Protein AF-A0A4R9VTB5-F1 (afdb_monomer_lite)

Structure (mmCIF, N/CA/C/O backbone):
data_AF-A0A4R9VTB5-F1
#
_entry.id   AF-A0A4R9VTB5-F1
#
loop_
_atom_site.group_PDB
_atom_site.id
_atom_site.type_symbol
_atom_site.label_atom_id
_atom_site.label_alt_id
_atom_site.label_comp_id
_atom_site.label_asym_id
_atom_site.label_entity_id
_atom_site.label_seq_id
_atom_site.pdbx_PDB_ins_code
_atom_site.Cartn_x
_atom_site.Cartn_y
_atom_site.Cartn_z
_atom_site.occupancy
_atom_site.B_iso_or_equiv
_atom_site.auth_seq_id
_atom_site.auth_comp_id
_atom_site.auth_asym_id
_atom_site.auth_atom_id
_atom_site.pdbx_PDB_model_num
ATOM 1 N N . MET A 1 1 ? -54.668 2.994 -15.738 1.00 37.34 1 MET A N 1
ATOM 2 C CA . MET A 1 1 ? -53.544 2.036 -15.732 1.00 37.34 1 MET A CA 1
ATOM 3 C C . MET A 1 1 ? -52.317 2.784 -15.240 1.00 37.34 1 MET A C 1
ATOM 5 O O . MET A 1 1 ? -51.846 3.649 -15.963 1.00 37.34 1 MET A O 1
ATOM 9 N N . SER A 1 2 ? -51.869 2.547 -14.004 1.00 39.50 2 SER A N 1
ATOM 10 C CA . SER A 1 2 ? -50.624 3.143 -13.498 1.00 39.50 2 SER A CA 1
ATOM 11 C C . SER A 1 2 ? -49.475 2.184 -13.758 1.00 39.50 2 SER A C 1
ATOM 13 O O . SER A 1 2 ? -49.441 1.090 -13.202 1.00 39.50 2 SER A O 1
ATOM 15 N N . SER A 1 3 ? -48.548 2.603 -14.611 1.00 48.38 3 SER A N 1
ATOM 16 C CA . SER A 1 3 ? -47.244 1.974 -14.773 1.00 48.38 3 SER A CA 1
ATOM 17 C C . SER A 1 3 ? -46.457 2.122 -13.470 1.00 48.38 3 SER A C 1
ATOM 19 O O . SER A 1 3 ? -46.118 3.239 -13.073 1.00 48.38 3 SER A O 1
ATOM 21 N N . GLN A 1 4 ? -46.188 1.003 -12.795 1.00 51.41 4 GLN A N 1
ATOM 22 C CA . GLN A 1 4 ? -45.210 0.940 -11.713 1.00 51.41 4 GLN A CA 1
ATOM 23 C C . GLN A 1 4 ? -43.860 1.408 -12.254 1.00 51.41 4 GLN A C 1
ATOM 25 O O . GLN A 1 4 ? -43.289 0.800 -13.158 1.00 51.41 4 GLN A O 1
ATOM 30 N N . ILE A 1 5 ? -43.375 2.518 -11.709 1.00 52.88 5 ILE A N 1
ATOM 31 C CA . ILE A 1 5 ? -42.033 3.021 -11.966 1.00 52.88 5 ILE A CA 1
ATOM 32 C C . ILE A 1 5 ? -41.067 1.997 -11.369 1.00 52.88 5 ILE A C 1
ATOM 34 O O . ILE A 1 5 ? -41.082 1.741 -10.165 1.00 52.88 5 ILE A O 1
ATOM 38 N N . SER A 1 6 ? -40.279 1.385 -12.251 1.00 53.59 6 SER A N 1
ATOM 39 C CA . SER A 1 6 ? -39.175 0.486 -11.932 1.00 53.59 6 SER A CA 1
ATOM 40 C C . SER A 1 6 ? -38.324 1.089 -10.815 1.00 53.59 6 SER A C 1
ATOM 42 O O . SER A 1 6 ? -37.807 2.197 -10.963 1.00 53.59 6 SER A O 1
ATOM 44 N N . GLN A 1 7 ? -38.192 0.369 -9.699 1.00 58.59 7 GLN A N 1
ATOM 45 C CA . GLN A 1 7 ? -37.266 0.731 -8.632 1.00 58.59 7 GLN A CA 1
ATOM 46 C C . GLN A 1 7 ? -35.868 0.888 -9.236 1.00 58.59 7 GLN A C 1
ATOM 48 O O . GLN A 1 7 ? -35.351 -0.016 -9.893 1.00 58.59 7 GLN A O 1
ATOM 53 N N . VAL A 1 8 ? -35.282 2.068 -9.044 1.00 58.91 8 VAL A N 1
ATOM 54 C CA . VAL A 1 8 ? -33.871 2.336 -9.331 1.00 58.91 8 VAL A CA 1
ATOM 55 C C . VAL A 1 8 ? -33.043 1.291 -8.571 1.00 58.91 8 VAL A C 1
ATOM 57 O O . VAL A 1 8 ? -33.381 1.027 -7.413 1.00 58.91 8 VAL A O 1
ATOM 60 N N . PRO A 1 9 ? -31.987 0.689 -9.154 1.00 57.47 9 PRO A N 1
ATOM 61 C CA . PRO A 1 9 ? -31.107 -0.188 -8.397 1.00 57.47 9 PRO A CA 1
ATOM 62 C C . PRO A 1 9 ? -30.577 0.604 -7.206 1.00 57.47 9 PRO A C 1
ATOM 64 O O . PRO A 1 9 ? -29.848 1.583 -7.381 1.00 57.47 9 PRO A O 1
ATOM 67 N N . ALA A 1 10 ? -30.984 0.227 -5.995 1.00 61.34 10 ALA A N 1
ATOM 68 C CA . ALA A 1 10 ? -30.334 0.734 -4.808 1.00 61.34 10 ALA A CA 1
ATOM 69 C C . ALA A 1 10 ? -28.882 0.271 -4.916 1.00 61.34 10 ALA A C 1
ATOM 71 O O . ALA A 1 10 ? -28.608 -0.929 -4.908 1.00 61.34 10 ALA A O 1
ATOM 72 N N . ILE A 1 11 ? -27.954 1.219 -5.059 1.00 62.06 11 ILE A N 1
ATOM 73 C CA . ILE A 1 11 ? -26.570 0.982 -4.654 1.00 62.06 11 ILE A CA 1
ATOM 74 C C . ILE A 1 11 ? -26.701 0.342 -3.270 1.00 62.06 11 ILE A C 1
ATOM 76 O O . ILE A 1 11 ? -27.433 0.891 -2.438 1.00 62.06 11 ILE A O 1
ATOM 80 N N . SER A 1 12 ? -26.122 -0.847 -3.071 1.00 62.28 12 SER A N 1
ATOM 81 C CA . SER A 1 12 ? -26.171 -1.552 -1.786 1.00 62.28 12 SER A CA 1
ATOM 82 C C . SER A 1 12 ? -26.015 -0.540 -0.648 1.00 62.28 12 SER A C 1
ATOM 84 O O . SER A 1 12 ? -25.193 0.373 -0.793 1.00 62.28 12 SER A O 1
ATOM 86 N N . PRO A 1 13 ? -26.813 -0.629 0.432 1.00 75.06 13 PRO A N 1
ATOM 87 C CA . PRO A 1 13 ? -26.810 0.386 1.475 1.00 75.06 13 PRO A CA 1
ATOM 88 C C . PRO A 1 13 ? -25.375 0.673 1.908 1.00 75.06 13 PRO A C 1
ATOM 90 O O . PRO A 1 13 ? -24.628 -0.242 2.252 1.00 75.06 13 PRO A O 1
ATOM 93 N N . VAL A 1 14 ? -24.990 1.946 1.823 1.00 84.75 14 VAL A N 1
ATOM 94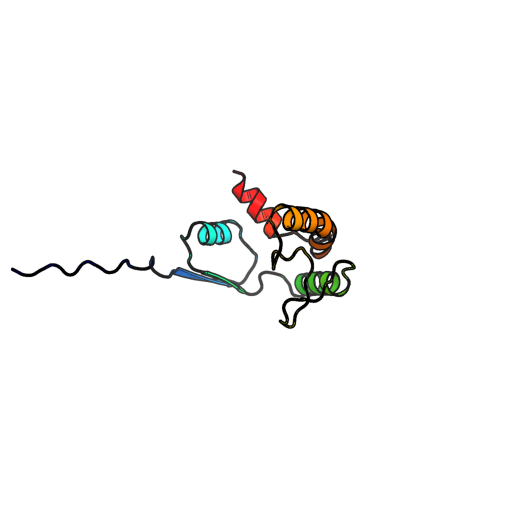 C CA . VAL A 1 14 ? -23.623 2.375 2.108 1.00 84.75 14 VAL A CA 1
ATOM 95 C C . VAL A 1 14 ? -23.321 2.084 3.574 1.00 84.75 14 VAL A C 1
ATOM 97 O O . VAL A 1 14 ? -23.945 2.652 4.471 1.00 84.75 14 VAL A O 1
ATOM 100 N N . SER A 1 15 ? -22.361 1.198 3.814 1.00 90.38 15 SER A N 1
ATOM 101 C CA . SER A 1 15 ? -21.925 0.776 5.141 1.00 90.38 15 SER A CA 1
ATOM 102 C C . SER A 1 15 ? -20.463 1.170 5.347 1.00 90.38 15 SER A C 1
ATOM 104 O O . SER A 1 15 ? -19.539 0.618 4.749 1.00 90.38 15 SER A O 1
ATOM 106 N N . ILE A 1 16 ? -20.239 2.171 6.196 1.00 93.69 16 ILE A N 1
ATOM 107 C CA . ILE A 1 16 ? -18.900 2.657 6.543 1.00 93.69 16 ILE A CA 1
ATOM 108 C C . ILE A 1 16 ? -18.622 2.279 7.991 1.00 93.69 16 ILE A C 1
ATOM 110 O O . ILE A 1 16 ? -19.424 2.574 8.878 1.00 93.69 16 ILE A O 1
ATOM 114 N N . LYS A 1 17 ? -17.476 1.644 8.238 1.00 95.12 17 LYS A N 1
ATOM 115 C CA . LYS A 1 17 ? -17.001 1.344 9.589 1.00 95.12 17 LYS A CA 1
ATOM 116 C C . LYS A 1 17 ? -15.768 2.176 9.909 1.00 95.12 17 LYS A C 1
ATOM 118 O O . LYS A 1 17 ? -14.790 2.145 9.168 1.00 95.12 17 LYS A O 1
ATOM 123 N N . GLU A 1 18 ? -15.793 2.864 11.043 1.00 96.62 18 GLU A N 1
ATOM 124 C CA . GLU A 1 18 ? -14.648 3.596 11.579 1.00 96.62 18 GLU A CA 1
ATOM 125 C C . GLU A 1 18 ? -14.296 3.075 12.975 1.00 96.62 18 GLU A C 1
ATOM 127 O O . GLU A 1 18 ? -15.183 2.862 13.803 1.00 96.62 18 GLU A O 1
ATOM 132 N N . ARG A 1 19 ? -13.006 2.852 13.241 1.00 96.31 19 ARG A N 1
ATOM 133 C CA . ARG A 1 19 ? -12.514 2.453 14.567 1.00 96.31 19 ARG A CA 1
ATOM 134 C C . ARG A 1 19 ? -11.048 2.820 14.771 1.00 96.31 19 ARG A C 1
ATOM 136 O O . ARG A 1 19 ? -10.350 3.153 13.821 1.00 96.31 19 ARG A O 1
ATOM 143 N N . THR A 1 20 ? -10.575 2.691 16.004 1.00 95.94 20 THR A N 1
ATOM 144 C CA . THR A 1 20 ? -9.159 2.834 16.372 1.00 95.94 20 THR A CA 1
ATOM 145 C C . THR A 1 20 ? -8.561 1.466 16.712 1.00 95.94 20 THR A C 1
ATOM 147 O O . THR A 1 20 ? -9.282 0.578 17.174 1.00 95.94 20 THR A O 1
ATOM 150 N N . GLY A 1 21 ? -7.260 1.278 16.492 1.00 93.25 21 GLY A N 1
ATOM 151 C CA . GLY A 1 21 ? -6.509 0.095 16.929 1.00 93.25 21 GLY A CA 1
ATOM 152 C C . GLY A 1 21 ? -5.994 -0.759 15.773 1.00 93.25 21 GLY A C 1
ATOM 153 O O . GLY A 1 21 ? -5.978 -0.322 14.633 1.00 93.25 21 GLY A O 1
ATOM 154 N N . SER A 1 22 ? -5.586 -1.996 16.048 1.00 90.44 22 SER A N 1
ATOM 155 C CA . SER A 1 22 ? -4.862 -2.844 15.088 1.00 90.44 22 SER A CA 1
ATOM 156 C C . SER A 1 22 ? -5.687 -3.271 13.870 1.00 90.44 22 SER A C 1
ATOM 158 O O . SER A 1 22 ? -6.916 -3.317 13.910 1.00 90.44 22 SER A O 1
ATOM 160 N N . ILE A 1 23 ? -5.015 -3.629 12.774 1.00 89.50 23 ILE A N 1
ATOM 161 C CA . ILE A 1 23 ? -5.653 -4.213 11.586 1.00 89.50 23 ILE A CA 1
ATOM 162 C C . ILE A 1 23 ? -6.245 -5.591 11.915 1.00 89.50 23 ILE A C 1
ATOM 164 O O . ILE A 1 23 ? -5.576 -6.437 12.503 1.00 89.50 23 ILE A O 1
ATOM 168 N N . ASN A 1 24 ? -7.483 -5.832 11.476 1.00 89.69 24 ASN A N 1
ATOM 169 C CA . ASN A 1 24 ? -8.115 -7.150 11.500 1.00 89.69 24 ASN A CA 1
ATOM 170 C C . ASN A 1 24 ? -8.452 -7.575 10.064 1.00 89.69 24 ASN A C 1
ATOM 172 O O . ASN A 1 24 ? -9.175 -6.876 9.349 1.00 89.69 24 ASN A O 1
ATOM 176 N N . THR A 1 25 ? -7.936 -8.730 9.643 1.00 90.88 25 THR A N 1
ATOM 177 C CA . THR A 1 25 ? -8.139 -9.258 8.290 1.00 90.88 25 THR A CA 1
ATOM 178 C C . THR A 1 25 ? -9.607 -9.542 7.983 1.00 90.88 25 THR A C 1
ATOM 180 O O . THR A 1 25 ? -10.005 -9.376 6.834 1.00 90.88 25 THR A O 1
ATOM 183 N N . SER A 1 26 ? -10.439 -9.889 8.975 1.00 92.00 26 SER A N 1
ATOM 184 C CA . SER A 1 26 ? -11.864 -10.159 8.745 1.00 92.00 26 SER A CA 1
ATOM 185 C C . SER A 1 26 ? -12.611 -8.929 8.234 1.00 92.00 26 SER A C 1
ATOM 187 O O . SER A 1 26 ? -13.465 -9.047 7.367 1.00 92.00 26 SER A O 1
ATOM 189 N N . GLU A 1 27 ? -12.269 -7.737 8.728 1.00 93.81 27 GLU A N 1
ATOM 190 C CA . GLU A 1 27 ? -12.928 -6.496 8.309 1.00 93.81 27 GLU A CA 1
ATOM 191 C C . GLU A 1 27 ? -12.462 -6.042 6.926 1.00 93.81 27 GLU A C 1
ATOM 193 O O . GLU A 1 27 ? -13.267 -5.533 6.151 1.00 93.81 27 GLU A O 1
ATOM 198 N N . ILE A 1 28 ? -11.189 -6.275 6.589 1.00 93.25 28 ILE A N 1
ATOM 199 C CA . ILE A 1 28 ? -10.693 -6.071 5.221 1.00 93.25 28 ILE A CA 1
ATOM 200 C C . ILE A 1 28 ? -11.428 -7.017 4.265 1.00 93.25 28 ILE A C 1
ATOM 202 O O . ILE A 1 28 ? -11.885 -6.593 3.208 1.00 93.25 28 ILE A O 1
ATOM 206 N N . ILE A 1 29 ? -11.601 -8.285 4.649 1.00 92.75 29 ILE A N 1
ATOM 207 C CA . ILE A 1 29 ? -12.347 -9.268 3.854 1.00 92.75 29 ILE A CA 1
ATOM 208 C C . ILE A 1 29 ? -13.810 -8.840 3.673 1.00 92.75 29 ILE A C 1
ATOM 210 O O . ILE A 1 29 ? -14.326 -8.966 2.566 1.00 92.75 29 ILE A O 1
ATOM 214 N N . SER A 1 30 ? -14.464 -8.286 4.698 1.00 93.50 30 SER A N 1
ATOM 215 C CA . SER A 1 30 ? -15.820 -7.734 4.561 1.00 93.50 30 SER A CA 1
ATOM 216 C C . SER A 1 30 ? -15.896 -6.602 3.532 1.00 93.50 30 SER A C 1
ATOM 218 O O . SER A 1 30 ? -16.869 -6.537 2.782 1.00 93.50 30 SER A O 1
ATOM 220 N N . VAL A 1 31 ? -14.866 -5.753 3.423 1.00 93.44 31 VAL A N 1
ATOM 221 C CA . VAL A 1 31 ? -14.783 -4.756 2.336 1.00 93.44 31 VAL A CA 1
ATOM 222 C C . VAL A 1 31 ? -14.637 -5.442 0.976 1.00 93.44 31 VAL A C 1
ATOM 224 O O . VAL A 1 31 ? -15.375 -5.131 0.047 1.00 93.44 31 VAL A O 1
ATOM 227 N N . LEU A 1 32 ? -13.740 -6.427 0.857 1.00 91.88 32 LEU A N 1
ATOM 228 C CA . LEU A 1 32 ? -13.517 -7.159 -0.400 1.00 91.88 32 LEU A CA 1
ATOM 229 C C . LEU A 1 32 ? -14.752 -7.945 -0.875 1.00 91.88 32 LEU A C 1
ATOM 231 O O . LEU A 1 32 ? -14.926 -8.139 -2.075 1.00 91.88 32 LEU A O 1
ATOM 235 N N . LYS A 1 33 ? -15.613 -8.383 0.050 1.00 90.44 33 LYS A N 1
ATOM 236 C CA . LYS A 1 33 ? -16.890 -9.054 -0.243 1.00 90.44 33 LYS A CA 1
ATOM 237 C C . LYS A 1 33 ? -18.048 -8.092 -0.529 1.00 90.44 33 LYS A C 1
ATOM 239 O O . LYS A 1 33 ? -19.128 -8.549 -0.892 1.00 90.44 33 LYS A O 1
ATOM 244 N N . GLY A 1 34 ? -17.854 -6.786 -0.345 1.00 90.62 34 GLY A N 1
ATOM 245 C CA . GLY A 1 34 ? -18.914 -5.784 -0.475 1.00 90.62 34 GLY A CA 1
ATOM 246 C C . GLY A 1 34 ? -19.908 -5.752 0.694 1.00 90.62 34 GLY A C 1
ATOM 247 O O . GLY A 1 34 ? -20.952 -5.117 0.579 1.00 90.62 34 GLY A O 1
ATOM 248 N N . GLU A 1 35 ? -19.601 -6.411 1.817 1.00 92.50 35 GLU A N 1
ATOM 249 C CA . GLU A 1 35 ? -20.383 -6.332 3.066 1.00 92.50 35 GLU A CA 1
ATOM 250 C C . GLU A 1 35 ? -20.186 -4.963 3.748 1.00 92.50 35 GLU A C 1
ATOM 252 O O . GLU A 1 35 ? -21.102 -4.409 4.362 1.00 92.50 35 GLU A O 1
ATOM 257 N N . LEU A 1 36 ? -18.976 -4.408 3.616 1.00 93.56 36 LEU A N 1
ATOM 258 C CA . LEU A 1 36 ? -18.625 -3.040 3.987 1.00 93.56 36 LEU A CA 1
ATOM 259 C C . LEU A 1 36 ? -18.289 -2.231 2.735 1.00 93.56 36 LEU A C 1
ATOM 261 O O . LEU A 1 36 ? -17.486 -2.660 1.913 1.00 93.56 36 LEU A O 1
ATOM 265 N N . THR A 1 37 ? -18.850 -1.030 2.613 1.00 93.69 37 THR A N 1
ATOM 266 C CA . THR A 1 37 ? -18.455 -0.078 1.564 1.00 93.69 37 THR A CA 1
ATOM 267 C C . THR A 1 37 ? -17.070 0.507 1.834 1.00 93.69 37 THR A C 1
ATOM 269 O O . THR A 1 37 ? -16.280 0.672 0.909 1.00 93.69 37 THR A O 1
ATOM 272 N N . ALA A 1 38 ? -16.761 0.828 3.095 1.00 94.50 38 ALA A N 1
ATOM 273 C CA . ALA A 1 38 ? -15.460 1.364 3.484 1.00 94.50 38 ALA A CA 1
ATOM 274 C C . ALA A 1 38 ? -15.104 1.033 4.939 1.00 94.50 38 ALA A C 1
ATOM 276 O O . ALA A 1 38 ? -15.974 0.901 5.804 1.00 94.50 38 ALA A O 1
ATOM 277 N N . LEU A 1 39 ? -13.800 0.951 5.205 1.00 95.38 39 LEU A N 1
ATOM 278 C CA . LEU A 1 39 ? -13.224 0.727 6.527 1.00 95.38 39 LEU A CA 1
ATOM 279 C C . LEU A 1 39 ? -12.134 1.772 6.791 1.00 95.38 39 LEU A C 1
ATOM 281 O O . LEU A 1 39 ? -11.154 1.844 6.053 1.00 95.38 39 LEU A O 1
ATOM 285 N N . HIS A 1 40 ? -12.288 2.548 7.861 1.00 96.00 40 HIS A N 1
ATOM 286 C CA . HIS A 1 40 ? -11.284 3.494 8.341 1.00 96.00 40 HIS A CA 1
ATOM 287 C C . HIS A 1 40 ? -10.763 3.042 9.708 1.00 96.00 40 HIS A C 1
ATOM 289 O O . HIS A 1 40 ? -11.505 2.998 10.691 1.00 96.00 40 HIS A O 1
ATOM 295 N N . ILE A 1 41 ? -9.477 2.694 9.770 1.00 95.00 41 ILE A N 1
ATOM 296 C CA . ILE A 1 41 ? -8.807 2.292 11.009 1.00 95.00 41 ILE A CA 1
ATOM 297 C C . ILE A 1 41 ? -7.805 3.378 11.393 1.00 95.00 41 ILE A C 1
ATOM 299 O O . ILE A 1 41 ? -6.755 3.518 10.768 1.00 95.00 41 ILE A O 1
ATOM 303 N N . LYS A 1 42 ? -8.120 4.143 12.436 1.00 94.69 42 LYS A N 1
ATOM 304 C CA . LYS A 1 42 ? -7.201 5.121 13.023 1.00 94.69 42 LYS A CA 1
ATOM 305 C C . LYS A 1 42 ? -6.159 4.395 13.864 1.00 94.69 42 LYS A C 1
ATOM 307 O O . LYS A 1 42 ? -6.488 3.434 14.557 1.00 94.69 42 LYS A O 1
ATOM 312 N N . GLN A 1 43 ? -4.920 4.884 13.844 1.00 92.94 43 GLN A N 1
ATOM 313 C CA . GLN A 1 43 ? -3.815 4.298 14.619 1.00 92.94 43 GLN A CA 1
ATOM 314 C C . GLN A 1 43 ? -3.680 2.781 14.372 1.00 92.94 43 GLN A C 1
ATOM 316 O O . GLN A 1 43 ? -3.489 1.995 15.296 1.00 92.94 43 GLN A O 1
ATOM 321 N N . ALA A 1 44 ? -3.819 2.380 13.101 1.00 91.56 44 ALA A N 1
ATOM 322 C CA . ALA A 1 44 ? -3.667 0.995 12.650 1.00 91.56 44 ALA A CA 1
ATOM 323 C C . ALA A 1 44 ? -2.278 0.414 12.960 1.00 91.56 44 ALA A C 1
ATOM 325 O O . ALA A 1 44 ? -2.128 -0.798 13.125 1.00 91.56 44 ALA A O 1
ATOM 326 N N . PHE A 1 45 ? -1.292 1.304 13.061 1.00 89.81 45 PHE A N 1
ATOM 327 C CA . PHE A 1 45 ? 0.089 1.045 13.430 1.00 89.81 45 PHE A CA 1
ATOM 328 C C . PHE A 1 45 ? 0.478 1.990 14.568 1.00 89.81 45 PHE A C 1
ATOM 330 O O . PHE A 1 45 ? -0.103 3.073 14.698 1.00 89.81 45 PHE A O 1
ATOM 337 N N . SER A 1 46 ? 1.471 1.596 15.366 1.00 92.12 46 SER A N 1
ATOM 338 C CA . SER A 1 46 ? 2.130 2.544 16.261 1.00 92.12 46 SER A CA 1
ATOM 339 C C . SER A 1 46 ? 2.943 3.555 15.445 1.00 92.12 46 SER A C 1
ATOM 341 O O . SER A 1 46 ? 3.279 3.302 14.282 1.00 92.12 46 SER A O 1
ATOM 343 N N . THR A 1 47 ? 3.254 4.702 16.046 1.00 92.75 47 THR A N 1
ATOM 344 C CA . THR A 1 47 ? 4.066 5.739 15.398 1.00 92.75 47 THR A CA 1
ATOM 345 C C . THR A 1 47 ? 5.431 5.190 14.990 1.00 92.75 47 THR A C 1
ATOM 347 O O . THR A 1 47 ? 5.869 5.421 13.871 1.00 92.75 47 THR A O 1
ATOM 350 N N . GLU A 1 48 ? 6.049 4.371 15.842 1.00 94.50 48 GLU A N 1
ATOM 351 C CA . GLU A 1 48 ? 7.371 3.782 15.610 1.00 94.50 48 GLU A CA 1
ATOM 352 C C . GLU A 1 48 ? 7.364 2.861 14.382 1.00 94.50 48 GLU A C 1
ATOM 354 O O . GLU A 1 48 ? 8.250 2.933 13.534 1.00 94.50 48 GLU A O 1
ATOM 359 N N . VAL A 1 49 ? 6.322 2.032 14.236 1.00 93.06 49 VAL A N 1
ATOM 360 C CA . VAL A 1 49 ? 6.156 1.165 13.058 1.00 93.06 49 VAL A CA 1
ATOM 361 C C . VAL A 1 49 ? 5.960 2.001 11.790 1.00 93.06 49 VAL A C 1
ATOM 363 O O . VAL A 1 49 ? 6.522 1.680 10.743 1.00 93.06 49 VAL A O 1
ATOM 366 N N . ALA A 1 50 ? 5.180 3.084 11.865 1.00 92.38 50 ALA A N 1
ATOM 367 C CA . ALA A 1 50 ? 4.966 3.974 10.727 1.00 92.38 50 ALA A CA 1
ATOM 368 C C . ALA A 1 50 ? 6.260 4.697 10.302 1.00 92.38 50 ALA A C 1
ATOM 370 O O . ALA A 1 50 ? 6.532 4.826 9.105 1.00 92.38 50 ALA A O 1
ATOM 371 N N . GLU A 1 51 ? 7.075 5.129 11.265 1.00 95.44 51 GLU A N 1
ATOM 372 C CA . GLU A 1 51 ? 8.383 5.747 11.026 1.00 95.44 51 GLU A CA 1
ATOM 373 C C . GLU A 1 51 ? 9.383 4.761 10.410 1.00 95.44 51 GLU A C 1
ATOM 375 O O . GLU A 1 51 ? 10.095 5.121 9.466 1.00 95.44 51 GLU A O 1
ATOM 380 N N . GLU A 1 52 ? 9.407 3.506 10.869 1.00 95.81 52 GLU A N 1
ATOM 381 C CA . GLU A 1 52 ? 10.274 2.469 10.299 1.00 95.81 52 GLU A CA 1
ATOM 382 C C . GLU A 1 52 ? 9.903 2.167 8.838 1.00 95.81 52 GLU A C 1
ATOM 384 O O . GLU A 1 52 ? 10.776 2.174 7.969 1.00 95.81 52 GLU A O 1
ATOM 389 N N . ILE A 1 53 ? 8.609 2.002 8.528 1.00 94.69 53 ILE A N 1
ATOM 390 C CA . ILE A 1 53 ? 8.137 1.807 7.143 1.00 94.69 53 ILE A CA 1
ATOM 391 C C . ILE A 1 53 ? 8.497 3.017 6.272 1.00 94.69 53 ILE A C 1
ATOM 393 O O . ILE A 1 53 ? 8.949 2.855 5.137 1.00 94.69 53 ILE A O 1
ATOM 397 N N . THR A 1 54 ? 8.335 4.234 6.799 1.00 95.81 54 THR A N 1
ATOM 398 C CA . THR A 1 54 ? 8.677 5.474 6.084 1.00 95.81 54 THR A CA 1
ATOM 399 C C . THR A 1 54 ? 10.173 5.546 5.783 1.00 95.81 54 THR A C 1
ATOM 401 O O . THR A 1 54 ? 10.567 5.859 4.659 1.00 95.81 54 THR A O 1
ATOM 404 N N . THR A 1 55 ? 11.013 5.191 6.754 1.00 97.00 55 THR A N 1
ATOM 405 C CA . THR A 1 55 ? 12.470 5.141 6.589 1.00 97.00 55 THR A CA 1
ATOM 406 C C . THR A 1 55 ? 12.868 4.097 5.547 1.00 97.00 55 THR A C 1
ATOM 408 O O . THR A 1 55 ? 13.661 4.394 4.651 1.00 97.00 55 THR A O 1
ATOM 411 N N . ASN A 1 56 ? 12.268 2.902 5.602 1.00 97.06 56 ASN A N 1
ATOM 412 C CA . ASN A 1 56 ? 12.500 1.844 4.619 1.00 97.06 56 ASN A CA 1
ATOM 413 C C . ASN A 1 56 ? 12.073 2.275 3.207 1.00 97.06 56 ASN A C 1
ATOM 415 O O . ASN A 1 56 ? 12.762 1.961 2.238 1.00 97.06 56 ASN A O 1
ATOM 419 N N . PHE A 1 57 ? 10.967 3.014 3.078 1.00 97.19 57 PHE A N 1
ATOM 420 C CA . PHE A 1 57 ? 10.498 3.545 1.798 1.00 97.19 57 PHE A CA 1
ATOM 421 C C . PHE A 1 57 ? 11.471 4.573 1.210 1.00 97.19 57 PHE A C 1
ATOM 423 O O . PHE A 1 57 ? 11.905 4.413 0.070 1.00 97.19 57 PHE A O 1
ATOM 430 N N . ILE A 1 58 ? 11.844 5.596 1.987 1.00 96.81 58 ILE A N 1
ATOM 431 C CA . ILE A 1 58 ? 12.742 6.674 1.538 1.00 96.81 58 ILE A CA 1
ATOM 432 C C . ILE A 1 58 ? 14.136 6.123 1.201 1.00 96.81 58 ILE A C 1
ATOM 434 O O . ILE A 1 58 ? 14.748 6.551 0.226 1.00 96.81 58 ILE A O 1
ATOM 438 N N . GLY A 1 59 ? 14.629 5.158 1.983 1.00 96.50 59 GLY A N 1
ATOM 439 C CA . GLY A 1 59 ? 15.928 4.514 1.775 1.00 96.50 59 GLY A CA 1
ATOM 440 C C . GLY A 1 59 ? 15.928 3.367 0.759 1.00 96.50 59 GLY A C 1
ATOM 441 O O . GLY A 1 59 ? 16.972 2.750 0.545 1.00 96.50 59 GLY A O 1
ATOM 442 N N . SER A 1 60 ? 14.785 3.038 0.149 1.00 97.44 60 SER A N 1
ATOM 443 C CA . SER A 1 60 ? 14.688 1.895 -0.758 1.00 97.44 60 SER A CA 1
ATOM 444 C C . SER A 1 60 ? 15.484 2.132 -2.038 1.00 97.44 60 SER A C 1
ATOM 446 O O . SER A 1 60 ? 15.231 3.076 -2.784 1.00 97.44 60 SER A O 1
ATOM 448 N N . SER A 1 61 ? 16.380 1.204 -2.379 1.00 96.38 61 SER A N 1
ATOM 449 C CA . SER A 1 61 ? 17.042 1.191 -3.692 1.00 96.38 61 SER A CA 1
ATOM 450 C C . SER A 1 61 ? 16.076 0.903 -4.850 1.00 96.38 61 SER A C 1
ATOM 452 O O . SER A 1 61 ? 16.429 1.095 -6.012 1.00 96.38 61 SER A O 1
ATOM 454 N N . GLY A 1 62 ? 14.850 0.466 -4.543 1.00 96.06 62 GLY A N 1
ATOM 455 C CA . GLY A 1 62 ? 13.755 0.300 -5.495 1.00 96.06 62 GLY A CA 1
ATOM 456 C C . GLY A 1 62 ? 12.844 1.521 -5.630 1.00 96.06 62 GLY A C 1
ATOM 457 O O . GLY A 1 62 ? 11.832 1.417 -6.326 1.00 96.06 62 GLY A O 1
ATOM 458 N N . LEU A 1 63 ? 13.152 2.646 -4.970 1.00 96.94 63 LEU A N 1
ATOM 459 C CA . LEU A 1 63 ? 12.364 3.874 -5.055 1.00 96.94 63 LEU A CA 1
ATOM 460 C C . LEU A 1 63 ? 12.416 4.450 -6.475 1.00 96.94 63 LEU A C 1
ATOM 462 O O . LEU A 1 63 ? 13.481 4.633 -7.065 1.00 96.94 63 LEU A O 1
ATOM 466 N N . ARG A 1 64 ? 11.243 4.735 -7.039 1.00 94.19 64 ARG A N 1
ATOM 467 C CA . ARG A 1 64 ? 11.084 5.273 -8.392 1.00 94.19 64 ARG A CA 1
ATOM 468 C C . ARG A 1 64 ? 10.194 6.498 -8.375 1.00 94.19 64 ARG A C 1
ATOM 470 O O . ARG A 1 64 ? 9.196 6.541 -7.664 1.00 94.19 64 ARG A O 1
ATOM 477 N N . GLU A 1 65 ? 10.504 7.456 -9.235 1.00 93.31 65 GLU A N 1
ATOM 478 C CA . GLU A 1 65 ? 9.583 8.539 -9.558 1.00 93.31 65 GLU A CA 1
ATOM 479 C C . GLU A 1 65 ? 8.525 8.072 -10.556 1.00 93.31 65 GLU A C 1
ATOM 481 O O . GLU A 1 65 ? 8.768 7.243 -11.447 1.00 93.31 65 GLU A O 1
ATOM 486 N N . ARG A 1 66 ? 7.324 8.621 -10.412 1.00 89.38 66 ARG A N 1
ATOM 487 C CA . ARG A 1 66 ? 6.259 8.461 -11.393 1.00 89.38 66 ARG A CA 1
ATOM 488 C C . ARG A 1 66 ? 6.642 9.143 -12.706 1.00 89.38 66 ARG A C 1
ATOM 490 O O . ARG A 1 66 ? 7.155 10.255 -12.726 1.00 89.38 66 ARG A O 1
ATOM 497 N N . LYS A 1 67 ? 6.365 8.462 -13.822 1.00 84.56 67 LYS A N 1
ATOM 498 C CA . LYS A 1 67 ? 6.656 8.939 -15.190 1.00 84.56 67 LYS A CA 1
ATOM 499 C C . LYS A 1 67 ? 5.400 9.284 -15.991 1.00 84.56 67 LYS A C 1
ATOM 501 O O . LYS A 1 67 ? 5.471 9.493 -17.195 1.00 84.56 67 LYS A O 1
ATOM 506 N N . ASP A 1 68 ? 4.246 9.311 -15.337 1.00 83.56 68 ASP A N 1
ATOM 507 C CA . ASP A 1 68 ? 2.940 9.588 -15.941 1.00 83.56 68 ASP A CA 1
ATOM 508 C C . ASP A 1 68 ? 2.528 11.066 -15.824 1.00 83.56 68 ASP A C 1
ATOM 510 O O . ASP A 1 68 ? 1.369 11.405 -16.046 1.00 83.56 68 ASP A O 1
ATOM 514 N N . GLY A 1 69 ? 3.476 11.950 -15.489 1.00 82.94 69 GLY A N 1
ATOM 515 C CA . GLY A 1 69 ? 3.241 13.387 -15.325 1.00 82.94 69 GLY A CA 1
ATOM 516 C C . GLY A 1 69 ? 2.573 13.765 -14.001 1.00 82.94 69 GLY A C 1
ATOM 517 O O . GLY A 1 69 ? 2.300 14.942 -13.780 1.00 82.94 69 GLY A O 1
ATOM 518 N N . VAL A 1 70 ? 2.324 12.796 -13.113 1.00 85.25 70 VAL A N 1
ATOM 519 C CA . VAL A 1 70 ? 1.776 13.040 -11.777 1.00 85.25 70 VAL A CA 1
ATOM 520 C C . VAL A 1 70 ? 2.916 13.023 -10.757 1.00 85.25 70 VAL A C 1
ATOM 522 O O . VAL A 1 70 ? 3.655 12.037 -10.709 1.00 85.25 70 VAL A O 1
ATOM 525 N N . PRO A 1 71 ? 3.056 14.058 -9.909 1.00 90.31 71 PRO A N 1
ATOM 526 C CA . PRO A 1 71 ? 4.027 14.041 -8.824 1.00 90.31 71 PRO A CA 1
ATOM 527 C C . PRO A 1 71 ? 3.826 12.822 -7.921 1.00 90.31 71 PRO A C 1
ATOM 529 O O . PRO A 1 71 ? 2.710 12.518 -7.493 1.00 90.31 71 PRO A O 1
ATOM 532 N N . GLY A 1 72 ? 4.910 12.112 -7.627 1.00 91.81 72 GLY A N 1
ATOM 533 C CA . GLY A 1 72 ? 4.887 11.010 -6.678 1.00 91.81 72 GLY A CA 1
ATOM 534 C C . GLY A 1 72 ? 6.060 10.060 -6.843 1.00 91.81 72 GLY A C 1
ATOM 535 O O . GLY A 1 72 ? 6.642 9.929 -7.921 1.00 91.81 72 GLY A O 1
ATOM 536 N N . GLN A 1 73 ? 6.369 9.370 -5.755 1.00 94.69 73 GLN A N 1
ATOM 537 C CA . GLN A 1 73 ? 7.353 8.301 -5.706 1.00 94.69 73 GLN A CA 1
ATOM 538 C C . GLN A 1 73 ? 6.659 7.001 -5.311 1.00 94.69 73 GLN A C 1
ATOM 540 O O . GLN A 1 73 ? 5.621 7.018 -4.649 1.00 94.69 73 GLN A O 1
ATOM 545 N N . TYR A 1 74 ? 7.209 5.871 -5.736 1.00 95.06 74 TYR A N 1
ATOM 546 C CA . TYR A 1 74 ? 6.679 4.557 -5.406 1.00 95.06 74 TYR A CA 1
ATOM 547 C C . TYR A 1 74 ? 7.792 3.513 -5.337 1.00 95.06 74 TYR A C 1
ATOM 549 O O . TYR A 1 74 ? 8.830 3.638 -5.985 1.00 95.06 74 TYR A O 1
ATOM 557 N N . VAL A 1 75 ? 7.528 2.454 -4.579 1.00 96.44 75 VAL A N 1
ATOM 558 C CA . VAL A 1 75 ? 8.285 1.201 -4.591 1.00 96.44 75 VAL A CA 1
ATOM 559 C C . VAL A 1 75 ? 7.318 0.121 -5.062 1.00 96.44 75 VAL A C 1
ATOM 561 O O . VAL A 1 75 ? 6.211 0.013 -4.538 1.00 96.44 75 VAL A O 1
ATOM 564 N N . GLY A 1 76 ? 7.703 -0.645 -6.081 1.00 94.88 76 GLY A N 1
ATOM 565 C CA . GLY A 1 76 ? 6.831 -1.634 -6.718 1.00 94.88 76 GLY A CA 1
ATOM 566 C C . GLY A 1 76 ? 6.779 -1.481 -8.236 1.00 94.88 76 GLY A C 1
ATOM 567 O O . GLY A 1 76 ? 7.559 -0.740 -8.835 1.00 94.88 76 GLY A O 1
ATOM 568 N N . ALA A 1 77 ? 5.840 -2.183 -8.868 1.00 93.88 77 ALA A N 1
ATOM 569 C CA . ALA A 1 77 ? 5.589 -2.078 -10.300 1.00 93.88 77 ALA A CA 1
ATOM 570 C C . ALA A 1 77 ? 4.368 -1.199 -10.589 1.00 93.88 77 ALA A C 1
ATOM 572 O O . ALA A 1 77 ? 3.326 -1.323 -9.951 1.00 93.88 77 ALA A O 1
ATOM 573 N N . SER A 1 78 ? 4.485 -0.348 -11.608 1.00 90.56 78 SER A N 1
ATOM 574 C CA . SER A 1 78 ? 3.354 0.383 -12.183 1.00 90.56 78 SER A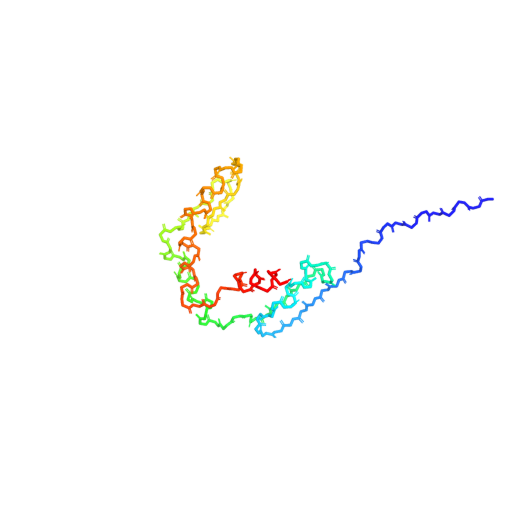 CA 1
ATOM 575 C C . SER A 1 78 ? 2.845 -0.337 -13.429 1.00 90.56 78 SER A C 1
ATOM 577 O O . SER A 1 78 ? 3.651 -0.702 -14.291 1.00 90.56 78 SER A O 1
ATOM 579 N N . HIS A 1 79 ? 1.522 -0.497 -13.531 1.00 89.88 79 HIS A N 1
ATOM 580 C CA . HIS A 1 79 ? 0.832 -1.065 -14.696 1.00 89.88 79 HIS A CA 1
ATOM 581 C C . HIS A 1 79 ? 0.621 -0.044 -15.831 1.00 89.88 79 HIS A C 1
ATOM 583 O O . HIS A 1 79 ? 0.085 -0.380 -16.885 1.00 89.88 79 HIS A O 1
ATOM 589 N N . TYR A 1 80 ? 0.959 1.233 -15.619 1.00 87.44 80 TYR A N 1
ATOM 590 C CA . TYR A 1 80 ? 0.681 2.298 -16.583 1.00 87.44 80 TYR A CA 1
ATOM 591 C C . TYR A 1 80 ? 1.393 2.045 -17.921 1.00 87.44 80 TYR A C 1
ATOM 593 O O . TYR A 1 80 ? 2.616 1.921 -17.955 1.00 87.44 80 TYR A O 1
ATOM 601 N N . ARG A 1 81 ? 0.618 2.007 -19.019 1.00 88.69 81 ARG A N 1
ATOM 602 C CA . ARG A 1 81 ? 1.093 1.796 -20.403 1.00 88.69 81 ARG A CA 1
ATOM 603 C C . ARG A 1 81 ? 1.968 0.546 -20.595 1.00 88.69 81 ARG A C 1
ATOM 605 O O . ARG A 1 81 ? 2.929 0.582 -21.359 1.00 88.69 81 ARG A O 1
ATOM 612 N N . LYS A 1 82 ? 1.643 -0.555 -19.917 1.00 91.06 82 LYS A N 1
ATOM 613 C CA . LYS A 1 82 ? 2.315 -1.849 -20.094 1.00 91.06 82 LYS A CA 1
ATOM 614 C C . LYS A 1 82 ? 1.309 -2.928 -20.443 1.00 91.06 82 LYS A C 1
ATOM 616 O O . LYS A 1 82 ? 0.172 -2.890 -19.975 1.00 91.06 82 LYS A O 1
ATOM 621 N N . ASP A 1 83 ? 1.742 -3.890 -21.247 1.00 96.25 83 ASP A N 1
ATOM 622 C CA . ASP A 1 83 ? 1.024 -5.152 -21.360 1.00 96.25 83 ASP A CA 1
ATOM 623 C C . ASP A 1 83 ? 1.184 -5.989 -20.079 1.00 96.25 83 ASP A C 1
ATOM 625 O O . ASP A 1 83 ? 1.988 -5.685 -19.188 1.00 96.25 83 ASP A O 1
ATOM 629 N N . ALA A 1 84 ? 0.382 -7.048 -19.979 1.00 95.88 84 ALA A N 1
ATOM 630 C CA . ALA A 1 84 ? 0.372 -7.915 -18.809 1.00 95.88 84 ALA A CA 1
ATOM 631 C C . ALA A 1 84 ? 1.735 -8.585 -18.573 1.00 95.88 84 ALA A C 1
ATOM 633 O O . ALA A 1 84 ? 2.201 -8.629 -17.438 1.00 95.88 84 ALA A O 1
ATOM 634 N N . ALA A 1 85 ? 2.390 -9.071 -19.633 1.00 96.94 85 ALA A N 1
ATOM 635 C CA . ALA A 1 85 ? 3.667 -9.774 -19.526 1.00 96.94 85 ALA A CA 1
ATOM 636 C C . ALA A 1 85 ? 4.763 -8.867 -18.943 1.00 96.94 85 ALA A C 1
ATOM 638 O O . ALA A 1 85 ? 5.444 -9.242 -17.990 1.00 96.94 85 ALA A O 1
ATOM 639 N N . THR A 1 86 ? 4.871 -7.643 -19.460 1.00 96.62 86 THR A N 1
ATOM 640 C CA . THR A 1 86 ? 5.822 -6.631 -18.993 1.00 96.62 86 THR A CA 1
ATOM 641 C C . THR A 1 86 ? 5.519 -6.221 -17.555 1.00 96.62 86 THR A C 1
ATOM 643 O O . THR A 1 86 ? 6.430 -6.122 -16.735 1.00 96.62 86 THR A O 1
ATOM 646 N N . TYR A 1 87 ? 4.242 -6.006 -17.218 1.00 95.62 87 TYR A N 1
ATOM 647 C CA . TYR A 1 87 ? 3.852 -5.659 -15.852 1.00 95.62 87 TYR A CA 1
ATOM 648 C C . TYR A 1 87 ? 4.211 -6.759 -14.849 1.00 95.62 87 TYR A C 1
ATOM 650 O O . TYR A 1 87 ? 4.768 -6.451 -13.796 1.00 95.62 87 TYR A O 1
ATOM 658 N N . PHE A 1 88 ? 3.927 -8.026 -15.163 1.00 96.44 88 PHE A N 1
ATOM 659 C CA . PHE A 1 88 ? 4.233 -9.131 -14.257 1.00 96.44 88 PHE A CA 1
ATOM 660 C C . PHE A 1 88 ? 5.737 -9.341 -14.081 1.00 96.44 88 PHE A C 1
ATOM 662 O O . PHE A 1 88 ? 6.179 -9.519 -12.948 1.00 96.44 88 PHE A O 1
ATOM 669 N N . ALA A 1 89 ? 6.529 -9.232 -15.153 1.00 96.88 89 ALA A N 1
ATOM 670 C CA . ALA A 1 89 ? 7.988 -9.278 -15.050 1.00 96.88 89 ALA A CA 1
ATOM 671 C C . ALA A 1 89 ? 8.529 -8.149 -14.153 1.00 96.88 89 ALA A C 1
ATOM 673 O O . ALA A 1 89 ? 9.360 -8.382 -13.276 1.00 96.88 89 ALA A O 1
ATOM 674 N N . ASP A 1 90 ? 8.014 -6.927 -14.313 1.00 95.31 90 ASP A N 1
ATOM 675 C CA . ASP A 1 90 ? 8.368 -5.804 -13.444 1.00 95.31 90 ASP A CA 1
ATOM 676 C C . ASP A 1 90 ? 7.930 -6.021 -11.991 1.00 95.31 90 ASP A C 1
ATOM 678 O O . ASP A 1 90 ? 8.663 -5.652 -11.076 1.00 95.31 90 ASP A O 1
ATOM 682 N N . ALA A 1 91 ? 6.746 -6.595 -11.762 1.00 95.94 91 ALA A N 1
ATOM 683 C CA . ALA A 1 91 ? 6.236 -6.886 -10.424 1.00 95.94 91 ALA A CA 1
ATOM 684 C C . ALA A 1 91 ? 7.099 -7.931 -9.710 1.00 95.94 91 ALA A C 1
ATOM 686 O O . ALA A 1 91 ? 7.416 -7.761 -8.532 1.00 95.94 91 ALA A O 1
ATOM 687 N N . GLU A 1 92 ? 7.529 -8.967 -10.427 1.00 96.75 92 GLU A N 1
ATOM 688 C CA . GLU A 1 92 ? 8.442 -9.979 -9.906 1.00 96.75 92 GLU A CA 1
ATOM 689 C C . GLU A 1 92 ? 9.812 -9.378 -9.572 1.00 96.75 92 GLU A C 1
ATOM 691 O O . GLU A 1 92 ? 10.302 -9.551 -8.455 1.00 96.75 92 GLU A O 1
ATOM 696 N N . ASN A 1 93 ? 10.369 -8.561 -10.470 1.00 96.44 93 ASN A N 1
ATOM 697 C CA . ASN A 1 93 ? 11.618 -7.834 -10.225 1.00 96.44 93 ASN A CA 1
ATOM 698 C C . ASN A 1 93 ? 11.510 -6.837 -9.059 1.00 96.44 93 ASN A C 1
ATOM 700 O O . ASN A 1 93 ? 12.489 -6.591 -8.357 1.00 96.44 93 ASN A O 1
ATOM 704 N N . ALA A 1 94 ? 10.335 -6.236 -8.850 1.00 96.38 94 ALA A N 1
ATOM 705 C CA . ALA A 1 94 ? 10.123 -5.254 -7.794 1.00 96.38 94 ALA A CA 1
ATOM 706 C C . ALA A 1 94 ? 9.866 -5.882 -6.413 1.00 96.38 94 ALA A C 1
ATOM 708 O O . ALA A 1 94 ? 10.003 -5.200 -5.393 1.00 96.38 94 ALA A O 1
ATOM 709 N N . ARG A 1 95 ? 9.499 -7.169 -6.371 1.00 94.69 95 ARG A N 1
ATOM 710 C CA . ARG A 1 95 ? 9.092 -7.881 -5.154 1.00 94.69 95 ARG A CA 1
ATOM 711 C C . ARG A 1 95 ? 10.092 -7.759 -3.996 1.00 94.69 95 ARG A C 1
ATOM 713 O O . ARG A 1 95 ? 9.631 -7.454 -2.898 1.00 94.69 95 ARG A O 1
ATOM 720 N N . PRO A 1 96 ? 11.421 -7.906 -4.181 1.00 95.69 96 PRO A N 1
ATOM 721 C CA . PRO A 1 96 ? 12.368 -7.768 -3.072 1.00 95.69 96 PRO A CA 1
ATOM 722 C C . PRO A 1 96 ? 12.335 -6.381 -2.417 1.00 95.69 96 PRO A C 1
ATOM 724 O O . PRO A 1 96 ? 12.489 -6.270 -1.205 1.00 95.69 96 PRO A O 1
ATOM 727 N N . TYR A 1 97 ? 12.094 -5.322 -3.197 1.00 96.56 97 TYR A N 1
ATOM 728 C CA . TYR A 1 97 ? 12.015 -3.958 -2.670 1.00 96.56 97 TYR A CA 1
ATOM 729 C C . TYR A 1 97 ? 10.708 -3.705 -1.919 1.00 96.56 97 TYR A C 1
ATOM 731 O O . TYR A 1 97 ? 10.716 -2.987 -0.925 1.00 96.56 97 TYR A O 1
ATOM 739 N N . VAL A 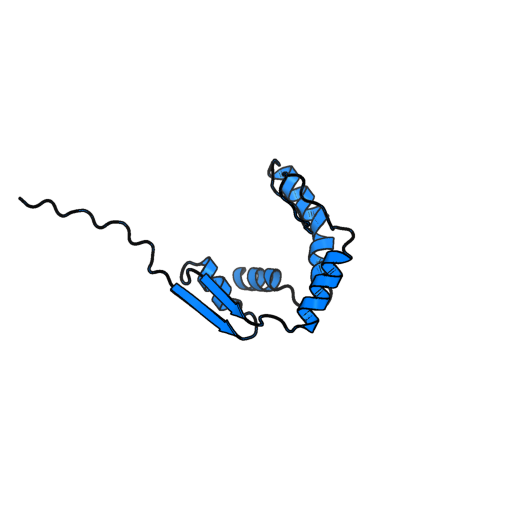1 98 ? 9.600 -4.301 -2.376 1.00 95.06 98 VAL A N 1
ATOM 740 C CA . VAL A 1 98 ? 8.313 -4.252 -1.664 1.00 95.06 98 VAL A CA 1
ATOM 741 C C . VAL A 1 98 ? 8.418 -5.001 -0.337 1.00 95.06 98 VAL A C 1
ATOM 743 O O . VAL A 1 98 ? 8.017 -4.476 0.697 1.00 95.06 98 VAL A O 1
ATOM 746 N N . ASP A 1 99 ? 9.026 -6.187 -0.342 1.00 93.75 99 ASP A N 1
ATOM 747 C CA . ASP A 1 99 ? 9.256 -6.977 0.870 1.00 93.75 99 ASP A CA 1
ATOM 748 C C . ASP A 1 99 ? 10.139 -6.219 1.879 1.00 93.75 99 ASP A C 1
ATOM 750 O O . ASP A 1 99 ? 9.886 -6.245 3.086 1.00 93.75 99 ASP A O 1
ATOM 754 N N . ALA A 1 100 ? 11.140 -5.482 1.388 1.00 95.50 100 ALA A N 1
ATOM 755 C CA . ALA A 1 100 ? 12.029 -4.668 2.212 1.00 95.50 100 ALA A CA 1
ATOM 756 C C . ALA A 1 100 ? 11.336 -3.474 2.897 1.00 95.50 100 ALA A C 1
ATOM 758 O O . ALA A 1 100 ? 11.872 -2.975 3.884 1.00 95.50 100 ALA A O 1
ATOM 759 N N . LEU A 1 101 ? 10.152 -3.041 2.436 1.00 95.44 101 LEU A N 1
ATOM 760 C CA . LEU A 1 101 ? 9.370 -2.006 3.132 1.00 95.44 101 LEU A CA 1
ATOM 761 C C . LEU A 1 101 ? 8.951 -2.471 4.527 1.00 95.44 101 LEU A C 1
ATOM 763 O O . LEU A 1 101 ? 8.972 -1.690 5.478 1.00 95.44 101 LEU A O 1
ATOM 767 N N . PHE A 1 102 ? 8.593 -3.751 4.633 1.00 93.44 102 PHE A N 1
ATOM 768 C CA . PHE A 1 102 ? 8.142 -4.353 5.878 1.00 93.44 102 PHE A CA 1
ATOM 769 C C . PH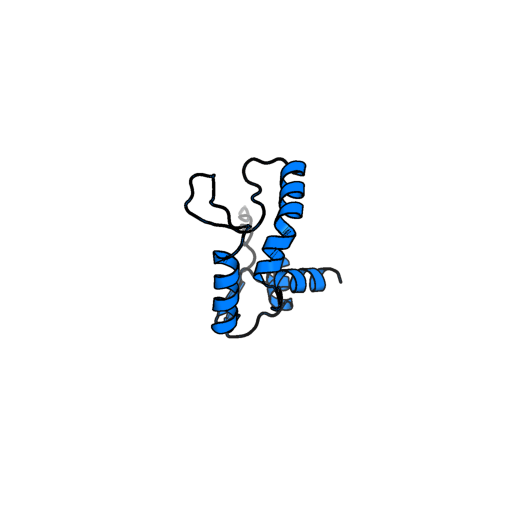E A 1 102 ? 9.281 -5.053 6.616 1.00 93.44 102 PHE A C 1
ATOM 771 O O . PHE A 1 102 ? 9.260 -5.046 7.833 1.00 93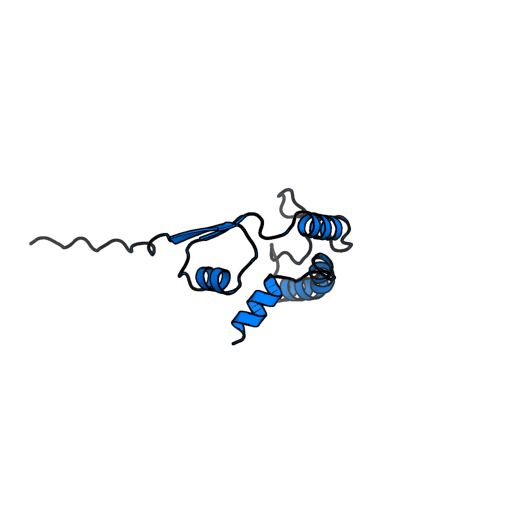.44 102 PHE A O 1
ATOM 778 N N . LYS A 1 103 ? 10.318 -5.575 5.946 1.00 88.25 103 LYS A N 1
ATOM 779 C CA . LYS A 1 103 ? 11.514 -6.172 6.580 1.00 88.25 103 LYS A CA 1
ATOM 780 C C . LYS A 1 103 ? 11.167 -7.159 7.714 1.00 88.25 103 LYS A C 1
ATOM 782 O O . LYS A 1 103 ? 10.820 -8.299 7.432 1.00 88.25 103 LYS A O 1
ATOM 787 N N . ASN A 1 104 ? 11.274 -6.729 8.976 1.00 86.19 104 ASN A N 1
ATOM 788 C CA . ASN A 1 104 ? 10.992 -7.530 10.177 1.00 86.19 104 ASN A CA 1
ATOM 789 C C . ASN A 1 104 ? 9.569 -7.311 10.733 1.00 86.19 104 ASN A C 1
ATOM 791 O O . ASN A 1 104 ? 9.174 -7.948 11.708 1.00 86.19 104 ASN A O 1
ATOM 795 N N . LEU A 1 105 ? 8.819 -6.392 10.136 1.00 87.88 105 LEU A N 1
ATOM 796 C CA . LEU A 1 105 ? 7.442 -6.046 10.449 1.00 87.88 105 LEU A CA 1
ATOM 797 C C . LEU A 1 105 ? 6.477 -6.994 9.730 1.00 87.88 105 LEU A C 1
ATOM 799 O O . LEU A 1 105 ? 6.789 -7.607 8.706 1.00 87.88 105 LEU A O 1
ATOM 803 N N . VAL A 1 106 ? 5.258 -7.085 10.256 1.00 85.19 106 VAL A N 1
ATOM 804 C CA . VAL A 1 106 ? 4.181 -7.844 9.618 1.00 85.19 106 VAL A CA 1
ATOM 805 C C . VAL A 1 106 ? 3.687 -7.090 8.386 1.00 85.19 106 VAL A C 1
ATOM 807 O O . VAL A 1 106 ? 3.190 -5.973 8.502 1.00 85.19 106 VAL A O 1
ATOM 810 N N . ASP A 1 107 ? 3.761 -7.729 7.219 1.00 88.38 107 ASP A N 1
ATOM 811 C CA . ASP A 1 107 ? 3.118 -7.257 5.992 1.00 88.38 107 ASP A CA 1
ATOM 812 C C . ASP A 1 107 ? 1.601 -7.560 6.049 1.00 88.38 107 ASP A C 1
ATOM 814 O O . ASP A 1 107 ? 1.194 -8.731 5.954 1.00 88.38 107 ASP A O 1
ATOM 818 N N . PRO A 1 108 ? 0.736 -6.534 6.193 1.00 84.69 108 PRO A N 1
ATOM 819 C CA . PRO A 1 108 ? -0.704 -6.740 6.308 1.00 84.69 108 PRO A CA 1
ATOM 820 C C . PRO A 1 108 ? -1.323 -7.287 5.014 1.00 84.69 108 PRO A C 1
ATOM 822 O O . PRO A 1 108 ? -2.332 -7.990 5.072 1.00 84.69 108 PRO A O 1
ATOM 825 N N . VAL A 1 109 ? -0.722 -7.027 3.849 1.00 87.25 109 VAL A N 1
ATOM 826 C CA . VAL A 1 109 ? -1.218 -7.503 2.552 1.00 87.25 109 VAL A CA 1
ATOM 827 C C . VAL A 1 109 ? -1.018 -9.011 2.443 1.00 87.25 109 VAL A C 1
ATOM 829 O O . VAL A 1 109 ? -1.957 -9.744 2.118 1.00 87.25 109 VAL A O 1
ATOM 832 N N . ARG A 1 110 ? 0.173 -9.511 2.798 1.00 88.62 110 ARG A N 1
ATOM 833 C CA . ARG A 1 110 ? 0.437 -10.961 2.862 1.00 88.62 110 ARG A CA 1
ATOM 834 C C . ARG A 1 110 ? -0.482 -11.671 3.849 1.00 88.62 110 ARG A C 1
ATOM 836 O O . ARG A 1 110 ? -0.970 -12.757 3.534 1.00 88.62 110 ARG A O 1
ATOM 843 N N . ALA A 1 111 ? -0.751 -11.067 5.007 1.00 88.00 111 ALA A N 1
ATOM 844 C CA . A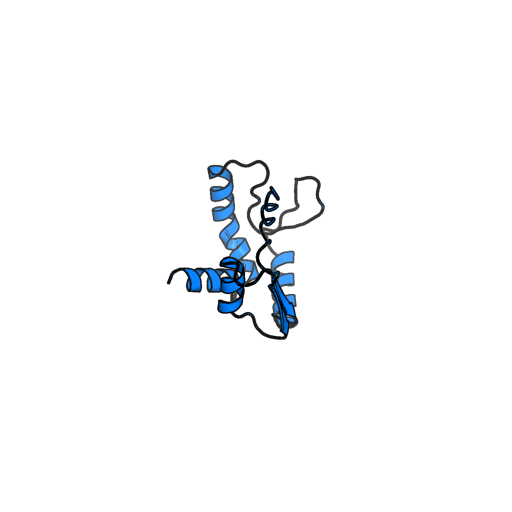LA A 1 111 ? -1.681 -11.624 5.988 1.00 88.00 111 ALA A CA 1
ATOM 845 C C . ALA A 1 111 ? -3.109 -11.755 5.422 1.00 88.00 111 ALA A C 1
ATOM 847 O O . ALA A 1 111 ? -3.748 -12.793 5.605 1.00 88.00 111 ALA A O 1
ATOM 848 N N . VAL A 1 112 ? -3.587 -10.749 4.678 1.00 89.50 112 VAL A N 1
ATOM 849 C CA . VAL A 1 112 ? -4.892 -10.793 3.993 1.00 89.50 112 VAL A CA 1
ATOM 850 C C . VAL A 1 112 ? -4.924 -11.894 2.932 1.00 89.50 112 VAL A C 1
ATOM 852 O O . VAL A 1 112 ? -5.835 -12.719 2.947 1.00 89.50 112 VAL A O 1
ATOM 855 N N . PHE A 1 113 ? -3.916 -11.982 2.058 1.00 88.75 113 PHE A N 1
ATOM 856 C CA . PHE A 1 113 ? -3.847 -13.064 1.066 1.00 88.75 113 PHE A CA 1
ATOM 857 C C . PHE A 1 113 ? -3.791 -14.450 1.717 1.00 88.75 113 PHE A C 1
ATOM 859 O O . PHE A 1 113 ? -4.425 -15.382 1.230 1.00 88.75 113 PHE A O 1
ATOM 866 N N . GLY A 1 114 ? -3.064 -14.599 2.827 1.00 89.38 114 GLY A N 1
ATOM 867 C CA . GLY A 1 114 ? -3.041 -15.839 3.604 1.00 89.38 114 GLY A CA 1
ATOM 868 C C . GLY A 1 114 ? -4.412 -16.212 4.176 1.00 89.38 114 GLY A C 1
ATOM 869 O O . GLY A 1 114 ? -4.765 -17.389 4.198 1.00 89.38 114 GLY A O 1
ATOM 870 N N . ALA A 1 115 ? -5.205 -15.223 4.594 1.00 87.38 115 ALA A N 1
ATOM 871 C CA . ALA A 1 115 ? -6.567 -15.435 5.078 1.00 87.38 115 ALA A CA 1
ATOM 872 C C . ALA A 1 115 ? -7.558 -15.796 3.954 1.00 87.38 115 ALA A C 1
ATOM 874 O O . ALA A 1 115 ? -8.488 -16.557 4.205 1.00 87.38 115 ALA A O 1
ATOM 875 N N . LEU A 1 116 ? -7.342 -15.295 2.732 1.00 86.94 116 LEU A N 1
ATOM 876 C CA . LEU A 1 116 ? -8.185 -15.563 1.556 1.00 86.94 116 LEU A CA 1
ATOM 877 C C . LEU A 1 116 ? -7.934 -16.926 0.891 1.00 86.94 116 LEU A C 1
ATOM 879 O O . LEU A 1 116 ? -8.788 -17.396 0.152 1.00 86.94 116 LEU A O 1
ATOM 883 N N . LYS A 1 117 ? -6.781 -17.566 1.122 1.00 82.19 117 LYS A N 1
ATOM 884 C CA . LYS A 1 117 ? -6.441 -18.895 0.565 1.00 82.19 117 LYS A CA 1
ATOM 885 C C . LYS A 1 117 ? -7.192 -20.068 1.222 1.00 82.19 117 LYS A C 1
ATOM 887 O O . LYS A 1 117 ? -6.826 -21.216 0.980 1.00 82.19 117 LYS A O 1
ATOM 892 N N . ARG A 1 118 ? -8.165 -19.786 2.088 1.00 54.06 118 ARG A N 1
ATOM 893 C CA . ARG A 1 118 ? -8.937 -20.776 2.844 1.00 54.06 118 ARG A CA 1
ATOM 894 C C . ARG A 1 118 ? -10.287 -21.029 2.199 1.00 54.06 118 ARG A C 1
ATOM 896 O O . ARG A 1 118 ? -10.914 -20.034 1.777 1.00 54.06 118 ARG A O 1
#

Secondary structure (DSSP, 8-state):
---------------EEEEESS--HHHHHHHHTTS-SEEEEETSS-HHHHHHHHHHHHT-TTEEE--SSS--EEES---TT--HHHHHHHHHHHHHHHHHHHTTS--HHHHHHHHHT-

Sequence (118 aa):
MSSQISQVPAISPVSIKERTGSINTSEIISVLKGELTALHIKQAFSTEVAEEITTNFIGSSGLRERKDGVPGQYVGASHYRKDAATYFADAENARPYVDALFKNLVDPVRAVFGALKR

Foldseek 3Di:
DDDDDPDDPPPPPAAEEEEEEADDLVVVVCCVVVVHVYYHYHCNDPPVQVVLLVVLQVPQPQWDADPPPDGDIDQAFDPPPDDPVVRVVRRVVRVVSVCSSQVVHDDVVVVNVVVVVD

Radius of gyration: 19.71 Å; chains: 1; bounding box: 71×35×38 Å

pLDDT: mean 88.14, std 13.0, range [37.34, 97.44]